Protein AF-A0A1A7XWR9-F1 (afdb_monomer_lite)

Structure (mmCIF, N/CA/C/O backbone):
data_AF-A0A1A7XWR9-F1
#
_entry.id   AF-A0A1A7XWR9-F1
#
loop_
_atom_site.group_PDB
_atom_site.id
_atom_site.type_symbol
_atom_site.label_atom_id
_atom_site.label_alt_id
_atom_site.label_comp_id
_atom_site.label_asym_id
_atom_site.label_entity_id
_atom_site.label_seq_id
_atom_site.pdbx_PDB_ins_code
_atom_site.Cartn_x
_atom_site.Cartn_y
_atom_site.Cartn_z
_atom_site.occupancy
_atom_site.B_iso_or_equiv
_atom_site.auth_seq_id
_atom_site.auth_comp_id
_atom_site.auth_asym_id
_atom_site.auth_atom_id
_atom_site.pdbx_PDB_model_num
ATOM 1 N N . MET A 1 1 ? -7.528 70.322 16.001 1.00 40.62 1 MET A N 1
ATOM 2 C CA . MET A 1 1 ? -6.089 70.666 15.990 1.00 40.62 1 MET A CA 1
ATOM 3 C C . MET A 1 1 ? -5.499 70.037 14.731 1.00 40.62 1 MET A C 1
ATOM 5 O O . MET A 1 1 ? -5.389 68.827 14.686 1.00 40.62 1 MET A O 1
ATOM 9 N N . ALA A 1 2 ? -5.568 70.721 13.581 1.00 38.69 2 ALA A N 1
ATOM 10 C CA . ALA A 1 2 ? -4.491 71.559 13.021 1.00 38.69 2 ALA A CA 1
ATOM 11 C C . ALA A 1 2 ? -3.208 70.746 12.764 1.00 38.69 2 ALA A C 1
ATOM 13 O O . ALA A 1 2 ? -2.727 70.107 13.683 1.00 38.69 2 ALA A O 1
ATOM 14 N N . ARG A 1 3 ? -2.536 70.755 11.615 1.00 38.41 3 ARG A N 1
ATOM 15 C CA . ARG A 1 3 ? -2.659 71.364 10.277 1.00 38.41 3 ARG A CA 1
ATOM 16 C C . ARG A 1 3 ? -1.369 70.898 9.555 1.00 38.41 3 ARG A C 1
ATOM 18 O O . ARG A 1 3 ? -0.379 70.684 10.246 1.00 38.41 3 ARG A O 1
ATOM 25 N N . SER A 1 4 ? -1.331 70.956 8.216 1.00 38.00 4 SER A N 1
ATOM 26 C CA . SER A 1 4 ? -0.115 71.301 7.430 1.00 38.00 4 SER A CA 1
ATOM 27 C C . SER A 1 4 ? 1.001 70.224 7.333 1.00 38.00 4 SER A C 1
ATOM 29 O O . SER A 1 4 ? 1.108 69.388 8.212 1.00 38.00 4 SER A O 1
ATOM 31 N N . LEU A 1 5 ? 1.865 70.110 6.318 1.00 46.88 5 LEU A N 1
ATOM 32 C CA . LEU A 1 5 ? 2.260 70.921 5.158 1.00 46.88 5 LEU A CA 1
ATOM 33 C C . LEU A 1 5 ? 2.933 69.982 4.129 1.00 46.88 5 LEU A C 1
ATOM 35 O O . LEU A 1 5 ? 3.608 69.027 4.506 1.00 46.88 5 LEU A O 1
ATOM 39 N N . LEU A 1 6 ? 2.802 70.299 2.837 1.00 48.66 6 LEU A N 1
ATOM 40 C CA . LEU A 1 6 ? 3.693 69.792 1.790 1.00 48.66 6 LEU A CA 1
ATOM 41 C C . LEU A 1 6 ? 5.117 70.327 1.994 1.00 48.66 6 LEU A C 1
ATOM 43 O O . LEU A 1 6 ? 5.268 71.502 2.315 1.00 48.66 6 LEU A O 1
ATOM 47 N N . CYS A 1 7 ? 6.130 69.535 1.636 1.00 35.84 7 CYS A N 1
ATOM 48 C CA . CYS A 1 7 ? 7.392 70.063 1.115 1.00 35.84 7 CYS A CA 1
ATOM 49 C C . CYS A 1 7 ? 8.023 69.090 0.108 1.00 35.84 7 CYS A C 1
ATOM 51 O O . CYS A 1 7 ? 8.179 67.900 0.368 1.00 35.84 7 CYS A O 1
ATOM 53 N N . ARG A 1 8 ? 8.357 69.633 -1.066 1.00 39.81 8 ARG A N 1
ATOM 54 C CA . ARG A 1 8 ? 9.107 68.995 -2.154 1.00 39.81 8 ARG A CA 1
ATOM 55 C C . ARG A 1 8 ? 10.591 68.919 -1.788 1.00 39.81 8 ARG A C 1
ATOM 57 O O . ARG A 1 8 ? 11.133 69.891 -1.275 1.00 39.81 8 ARG A O 1
ATOM 64 N N . GLY A 1 9 ? 11.258 67.833 -2.165 1.00 42.06 9 GLY A N 1
ATOM 65 C CA . GLY A 1 9 ? 12.716 67.728 -2.138 1.00 42.06 9 GLY A CA 1
ATOM 66 C C . GLY A 1 9 ? 13.201 66.867 -3.295 1.00 42.06 9 GLY A C 1
ATOM 67 O O . GLY A 1 9 ? 13.091 65.647 -3.251 1.00 42.06 9 GLY A O 1
ATOM 68 N N . VAL A 1 10 ? 13.691 67.515 -4.352 1.00 41.00 10 VAL A N 1
ATOM 69 C CA . VAL A 1 10 ? 14.364 66.874 -5.485 1.00 41.00 10 VAL A CA 1
ATOM 70 C C . VAL A 1 10 ? 15.793 66.577 -5.039 1.00 41.00 10 VAL A C 1
ATOM 72 O O . VAL A 1 10 ? 16.569 67.502 -4.818 1.00 41.00 10 VAL A O 1
ATOM 75 N N . GLY A 1 11 ? 16.125 65.300 -4.867 1.00 39.03 11 GLY A N 1
ATOM 76 C CA . GLY A 1 11 ? 17.474 64.839 -4.552 1.00 39.03 11 GLY A CA 1
ATOM 77 C C . GLY A 1 11 ? 18.029 64.032 -5.715 1.00 39.03 11 GLY A C 1
ATOM 78 O O . GLY A 1 11 ? 17.731 62.849 -5.848 1.00 39.03 11 GLY A O 1
ATOM 79 N N . VAL A 1 12 ? 18.828 64.678 -6.562 1.00 43.03 12 VAL A N 1
ATOM 80 C CA . VAL A 1 12 ? 19.686 64.005 -7.540 1.00 43.03 12 VAL A CA 1
ATOM 81 C C . VAL A 1 12 ? 20.854 63.408 -6.758 1.00 43.03 12 VAL A C 1
ATOM 83 O O . VAL A 1 12 ? 21.782 64.123 -6.398 1.00 43.03 12 VAL A O 1
ATOM 86 N N . PHE A 1 13 ? 20.798 62.109 -6.470 1.00 42.34 13 PHE A N 1
ATOM 87 C CA . PHE A 1 13 ? 21.950 61.356 -5.978 1.00 42.34 13 PHE A CA 1
ATOM 88 C C . PHE A 1 13 ? 22.401 60.374 -7.052 1.00 42.34 13 PHE A C 1
ATOM 90 O O . PHE A 1 13 ? 21.936 59.245 -7.180 1.00 42.34 13 PHE A O 1
ATOM 97 N N . GLN A 1 14 ? 23.328 60.876 -7.856 1.00 44.62 14 GLN A N 1
ATOM 98 C CA . GLN A 1 14 ? 24.313 60.091 -8.572 1.00 44.62 14 GLN A CA 1
ATOM 99 C C . GLN A 1 14 ? 25.119 59.301 -7.540 1.00 44.62 14 GLN A C 1
ATOM 101 O O . GLN A 1 14 ? 25.687 59.925 -6.652 1.00 44.62 14 GLN A O 1
ATOM 106 N N . LEU A 1 15 ? 25.179 57.971 -7.652 1.00 40.81 15 LEU A N 1
ATOM 107 C CA . LEU A 1 15 ? 26.389 57.188 -7.380 1.00 40.81 15 LEU A CA 1
ATOM 108 C C . LEU A 1 15 ? 26.173 55.692 -7.627 1.00 40.81 15 LEU A C 1
ATOM 110 O O . LEU A 1 15 ? 25.238 55.066 -7.138 1.00 40.81 15 LEU A O 1
ATOM 114 N N . SER A 1 16 ? 27.158 55.148 -8.344 1.00 44.19 16 SER A N 1
ATOM 115 C CA . SER A 1 16 ? 27.597 53.752 -8.371 1.00 44.19 16 SER A CA 1
ATOM 116 C C . SER A 1 16 ? 26.609 52.702 -8.887 1.00 44.19 16 SER A C 1
ATOM 118 O O . SER A 1 16 ? 25.724 52.226 -8.183 1.00 44.19 16 SER A O 1
ATOM 120 N N . ARG A 1 17 ? 26.881 52.224 -10.111 1.00 43.69 17 ARG A N 1
ATOM 121 C CA . ARG A 1 17 ? 26.491 50.884 -10.570 1.00 43.69 17 ARG A CA 1
ATOM 122 C C . ARG A 1 17 ? 27.131 49.860 -9.629 1.00 43.69 17 ARG A C 1
ATOM 124 O O . ARG A 1 17 ? 28.237 49.395 -9.884 1.00 43.69 17 ARG A O 1
ATOM 131 N N . ALA A 1 18 ? 26.449 49.515 -8.545 1.00 51.94 18 ALA A N 1
ATOM 132 C CA . ALA A 1 18 ? 26.699 48.257 -7.872 1.00 51.94 18 ALA A CA 1
ATOM 133 C C . ALA A 1 18 ? 26.081 47.177 -8.762 1.00 51.94 18 ALA A C 1
ATOM 135 O O . ALA A 1 18 ? 24.864 47.024 -8.818 1.00 51.94 18 ALA A O 1
ATOM 136 N N . VAL A 1 19 ? 26.922 46.491 -9.537 1.00 51.12 19 VAL A N 1
ATOM 137 C CA . VAL A 1 19 ? 26.538 45.223 -10.156 1.00 51.12 19 VAL A CA 1
ATOM 138 C C . VAL A 1 19 ? 26.243 44.288 -8.987 1.00 51.12 19 VAL A C 1
ATOM 140 O O . VAL A 1 19 ? 27.173 43.997 -8.231 1.00 51.12 19 VAL A O 1
ATOM 143 N N . PRO A 1 20 ? 24.996 43.831 -8.775 1.00 43.84 20 PRO A N 1
ATOM 144 C CA . PRO A 1 20 ? 24.799 42.746 -7.844 1.00 43.84 20 PRO A CA 1
ATOM 145 C C . PRO A 1 20 ? 25.520 41.563 -8.479 1.00 43.84 20 PRO A C 1
ATOM 147 O O . PRO A 1 20 ? 25.154 41.107 -9.565 1.00 43.84 20 PRO A O 1
ATOM 150 N N . GLN A 1 21 ? 26.600 41.110 -7.842 1.00 53.75 21 GLN A N 1
ATOM 151 C CA . GLN A 1 21 ? 27.114 39.773 -8.076 1.00 53.75 21 GLN A CA 1
ATOM 152 C C . GLN A 1 21 ? 25.980 38.825 -7.694 1.00 53.75 21 GLN A C 1
ATOM 154 O O . GLN A 1 21 ? 25.830 38.430 -6.541 1.00 53.75 21 GLN A O 1
ATOM 159 N N . LEU A 1 22 ? 25.133 38.525 -8.676 1.00 52.44 22 LEU A N 1
ATOM 160 C CA . LEU A 1 22 ? 24.220 37.402 -8.659 1.00 52.44 22 LEU A CA 1
ATOM 161 C C . LEU A 1 22 ? 25.107 36.163 -8.602 1.00 52.44 22 LEU A C 1
ATOM 163 O O . LEU A 1 22 ? 25.458 35.575 -9.625 1.00 52.44 22 LEU A O 1
ATOM 167 N N . SER A 1 23 ? 25.501 35.774 -7.389 1.00 56.38 23 SER A N 1
ATOM 168 C CA . SER A 1 23 ? 25.782 34.377 -7.140 1.00 56.38 23 SER A CA 1
ATOM 169 C C . SER A 1 23 ? 24.449 33.676 -7.374 1.00 56.38 23 SER A C 1
ATOM 171 O O . SER A 1 23 ? 23.513 33.740 -6.579 1.00 56.38 23 SER A O 1
ATOM 173 N N . ALA A 1 24 ? 24.318 33.078 -8.556 1.00 58.03 24 ALA A N 1
ATOM 174 C CA . ALA A 1 24 ? 23.285 32.102 -8.818 1.00 58.03 24 ALA A CA 1
ATOM 175 C C . ALA A 1 24 ? 23.585 30.917 -7.897 1.00 58.03 24 ALA A C 1
ATOM 177 O O . ALA A 1 24 ? 24.235 29.948 -8.294 1.00 58.03 24 ALA A O 1
ATOM 178 N N . ALA A 1 25 ? 23.175 31.034 -6.632 1.00 56.88 25 ALA A N 1
ATOM 179 C CA . ALA A 1 25 ? 23.005 29.899 -5.758 1.00 56.88 25 ALA A CA 1
ATOM 180 C C . ALA A 1 25 ? 22.090 28.962 -6.536 1.00 56.88 25 ALA A C 1
ATOM 182 O O . ALA A 1 25 ? 20.918 29.259 -6.769 1.00 56.88 25 ALA A O 1
ATOM 183 N N . ARG A 1 26 ? 22.686 27.894 -7.066 1.00 56.56 26 ARG A N 1
ATOM 184 C CA . ARG A 1 26 ? 21.970 26.821 -7.733 1.00 56.56 26 ARG A CA 1
ATOM 185 C C . ARG A 1 26 ? 20.941 26.342 -6.719 1.00 56.56 26 ARG A C 1
ATOM 187 O O . ARG A 1 26 ? 21.304 25.681 -5.752 1.00 56.56 26 ARG A O 1
ATOM 194 N N . TYR A 1 27 ? 19.684 26.738 -6.902 1.00 56.22 27 TYR A N 1
ATOM 195 C CA . TYR A 1 27 ? 18.569 26.133 -6.197 1.00 56.22 27 TYR A CA 1
ATOM 196 C C . TYR A 1 27 ? 18.545 24.686 -6.684 1.00 56.22 27 TYR A C 1
ATOM 198 O O . TYR A 1 27 ? 18.012 24.385 -7.750 1.00 56.22 27 TYR A O 1
ATOM 206 N N . CYS A 1 28 ? 19.220 23.795 -5.961 1.00 55.94 28 CYS A N 1
ATOM 207 C CA . CYS A 1 28 ? 18.981 22.373 -6.095 1.00 55.94 28 CYS A CA 1
ATOM 208 C C . CYS A 1 28 ? 17.536 22.184 -5.645 1.00 55.94 28 CYS A C 1
ATOM 210 O O . CYS A 1 28 ? 17.247 22.218 -4.451 1.00 55.94 28 CYS A O 1
ATOM 212 N N . SER A 1 29 ? 16.614 22.078 -6.600 1.00 58.66 29 SER A N 1
ATOM 213 C CA . SER A 1 29 ? 15.237 21.690 -6.333 1.00 58.66 29 SER A CA 1
ATOM 214 C C . SER A 1 29 ? 15.246 20.224 -5.917 1.00 58.66 29 SER A C 1
ATOM 216 O O . SER A 1 29 ? 14.975 19.326 -6.714 1.00 58.66 29 SER A O 1
ATOM 218 N N . HIS A 1 30 ? 15.607 19.976 -4.659 1.00 54.22 30 HIS A N 1
ATOM 219 C CA . HIS A 1 30 ? 15.385 18.695 -4.014 1.00 54.22 30 HIS A CA 1
ATOM 220 C C . HIS A 1 30 ? 13.865 18.516 -3.948 1.00 54.22 30 HIS A C 1
ATOM 222 O O . HIS A 1 30 ? 13.185 19.048 -3.076 1.00 54.22 30 HIS A O 1
ATOM 228 N N . THR A 1 31 ? 13.309 17.893 -4.985 1.00 64.88 31 THR A N 1
ATOM 229 C CA . THR A 1 31 ? 11.920 17.453 -4.974 1.00 64.88 31 THR A CA 1
ATOM 230 C C . THR A 1 31 ? 11.958 16.102 -4.300 1.00 64.88 31 THR A C 1
ATOM 232 O O . THR A 1 31 ? 12.395 15.127 -4.913 1.00 64.88 31 THR A O 1
ATOM 235 N N . GLU A 1 32 ? 11.574 16.065 -3.027 1.00 69.44 32 GLU A N 1
ATOM 236 C CA . GLU A 1 32 ? 11.402 14.800 -2.326 1.00 69.44 32 GLU A CA 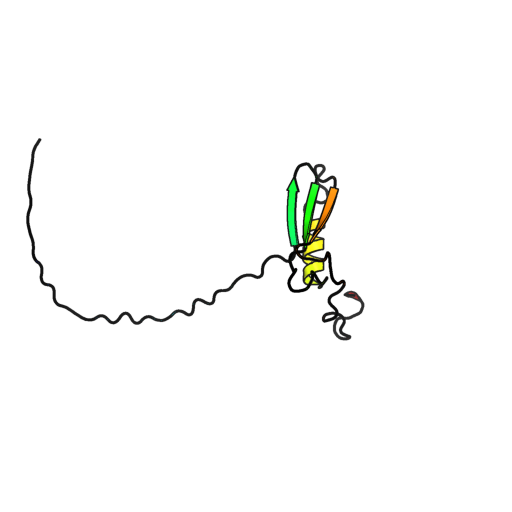1
ATOM 237 C C . GLU A 1 32 ? 10.446 13.918 -3.142 1.00 69.44 32 GLU A C 1
ATOM 239 O O . GLU A 1 32 ? 9.417 14.411 -3.626 1.00 69.44 32 GLU A O 1
ATOM 244 N N . PRO A 1 33 ? 10.797 12.644 -3.383 1.00 82.56 33 PRO A N 1
ATOM 245 C CA . PRO A 1 33 ? 9.952 11.761 -4.164 1.00 82.56 33 PRO A CA 1
ATOM 246 C C . PRO A 1 33 ? 8.581 11.642 -3.494 1.00 82.56 33 PRO A C 1
ATOM 248 O O . PRO A 1 33 ? 8.483 11.507 -2.275 1.00 82.56 33 PRO A O 1
ATOM 251 N N . GLU A 1 34 ? 7.510 11.689 -4.292 1.00 90.69 34 GLU A N 1
ATOM 252 C CA . GLU A 1 34 ? 6.166 11.454 -3.764 1.00 90.69 34 GLU A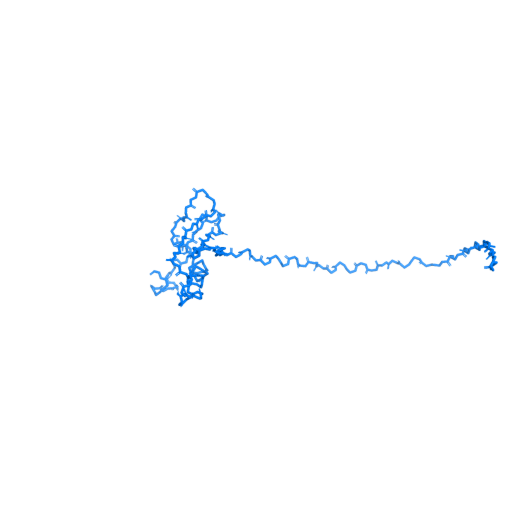 CA 1
ATOM 253 C C . GLU A 1 34 ? 6.098 10.102 -3.033 1.00 90.69 34 GLU A C 1
ATOM 255 O O . GLU A 1 34 ? 6.721 9.129 -3.479 1.00 90.69 34 GLU A O 1
ATOM 260 N N . PRO A 1 35 ? 5.313 10.004 -1.945 1.00 96.69 35 PRO A N 1
ATOM 261 C CA . PRO A 1 35 ? 5.204 8.767 -1.188 1.00 96.69 35 PRO A CA 1
ATOM 262 C C . PRO A 1 35 ? 4.644 7.647 -2.070 1.00 96.69 35 PRO A C 1
ATOM 264 O O . PRO A 1 35 ? 3.703 7.858 -2.841 1.00 96.69 35 PRO A O 1
ATOM 267 N N . LEU A 1 36 ? 5.210 6.444 -1.939 1.00 98.00 36 LEU A N 1
ATOM 268 C CA . LEU A 1 36 ? 4.830 5.273 -2.740 1.00 98.00 36 LEU A CA 1
ATOM 269 C C . LEU A 1 36 ? 3.434 4.747 -2.401 1.00 98.00 36 LEU A C 1
ATOM 271 O O . LEU A 1 36 ? 2.787 4.142 -3.257 1.00 98.00 36 LEU A O 1
ATOM 275 N N . THR A 1 37 ? 2.945 5.024 -1.193 1.00 98.56 37 THR A N 1
ATOM 276 C CA . THR A 1 37 ? 1.560 4.777 -0.796 1.00 98.56 37 THR A CA 1
ATOM 277 C C . THR A 1 37 ? 0.947 6.020 -0.150 1.00 98.56 37 THR A C 1
ATOM 279 O O . THR A 1 37 ? 1.630 6.808 0.499 1.00 98.56 37 THR A O 1
ATOM 282 N N . VAL A 1 38 ? -0.358 6.219 -0.343 1.00 98.31 38 VAL A N 1
ATOM 283 C CA . VAL A 1 38 ? -1.132 7.298 0.291 1.00 98.31 38 VAL A CA 1
ATOM 284 C C . VAL A 1 38 ? -2.175 6.679 1.213 1.00 98.31 38 VAL A C 1
ATOM 286 O O . VAL A 1 38 ? -2.970 5.852 0.766 1.00 98.31 38 VAL A O 1
ATOM 289 N N . ARG A 1 39 ? -2.200 7.096 2.483 1.00 97.75 39 ARG A N 1
ATOM 290 C CA . ARG A 1 39 ? -3.151 6.621 3.499 1.00 97.75 39 ARG A CA 1
ATOM 291 C C . ARG A 1 39 ? -4.243 7.650 3.767 1.00 97.75 39 ARG A C 1
ATOM 293 O O . ARG A 1 39 ? -3.965 8.830 3.959 1.00 97.75 39 ARG A O 1
ATOM 300 N N . GLN A 1 40 ? -5.484 7.182 3.827 1.00 97.81 40 GLN A N 1
ATOM 301 C CA . GLN A 1 40 ? -6.659 7.949 4.241 1.00 97.81 40 GLN A CA 1
ATOM 302 C C . GLN A 1 40 ? -7.459 7.113 5.242 1.00 97.81 40 GLN A C 1
ATOM 304 O O . GLN A 1 40 ? -7.579 5.903 5.061 1.00 97.81 40 GLN A O 1
ATOM 309 N N . GLN A 1 41 ? -8.022 7.728 6.280 1.00 96.50 41 GLN A N 1
ATOM 310 C CA . GLN A 1 41 ? -8.818 7.020 7.285 1.00 96.50 41 GLN A CA 1
ATOM 311 C C . GLN A 1 41 ? -10.105 7.790 7.578 1.00 96.50 41 GLN A C 1
ATOM 313 O O . GLN A 1 41 ? -10.066 8.992 7.828 1.00 96.50 41 GLN A O 1
ATOM 318 N N . SER A 1 42 ? -11.247 7.105 7.511 1.00 96.88 42 SER A N 1
ATOM 319 C CA . SER A 1 42 ? -12.557 7.673 7.847 1.00 96.88 42 SER A CA 1
ATOM 320 C C . SER A 1 42 ? -13.545 6.570 8.204 1.00 96.88 42 SER A C 1
ATOM 322 O O . SER A 1 42 ? -13.594 5.545 7.526 1.00 96.88 42 SER A O 1
ATOM 324 N N . SER A 1 43 ? -14.354 6.794 9.243 1.00 96.19 43 SER A N 1
ATOM 325 C CA . SER A 1 43 ? -15.473 5.913 9.625 1.00 96.19 43 SER A CA 1
ATOM 326 C C . SER A 1 43 ? -15.066 4.439 9.790 1.00 96.19 43 SER A C 1
ATOM 328 O O . SER A 1 43 ? -15.755 3.530 9.333 1.00 96.19 43 SER A O 1
ATOM 330 N N . GLY A 1 44 ? -13.892 4.215 10.384 1.00 96.94 44 GLY A N 1
ATOM 331 C CA . GLY A 1 44 ? -13.288 2.898 10.595 1.00 96.94 44 GLY A CA 1
ATOM 332 C C . GLY A 1 44 ? -12.774 2.173 9.351 1.00 96.94 44 GLY A C 1
ATOM 333 O O . GLY A 1 44 ? -12.405 1.001 9.422 1.00 96.94 44 GLY A O 1
ATOM 334 N N . ILE A 1 45 ? -12.708 2.865 8.214 1.00 97.81 45 ILE A N 1
ATOM 335 C CA . ILE A 1 45 ? -12.127 2.357 6.974 1.00 97.81 45 ILE A CA 1
ATOM 336 C C . ILE A 1 45 ? -10.802 3.074 6.726 1.00 97.81 45 ILE A C 1
ATOM 338 O O . ILE A 1 45 ? -10.765 4.299 6.571 1.00 97.81 45 ILE A O 1
ATOM 342 N N . ARG A 1 46 ? -9.717 2.305 6.619 1.00 98.31 46 ARG A N 1
ATOM 343 C CA . ARG A 1 46 ? -8.426 2.794 6.130 1.00 98.31 46 ARG A CA 1
ATOM 344 C C . ARG A 1 46 ? -8.267 2.453 4.656 1.00 98.31 46 ARG A C 1
ATOM 346 O O . ARG A 1 46 ? -8.316 1.292 4.268 1.00 98.31 46 ARG A O 1
ATOM 353 N N . ARG A 1 47 ? -8.041 3.464 3.827 1.00 98.62 47 ARG A N 1
ATOM 354 C CA . ARG A 1 47 ? -7.706 3.317 2.409 1.00 98.62 47 ARG A CA 1
ATOM 355 C C . ARG A 1 47 ? -6.212 3.534 2.228 1.00 98.62 47 ARG A C 1
ATOM 357 O O . ARG A 1 47 ? -5.702 4.581 2.619 1.00 98.62 47 ARG A O 1
ATOM 364 N N . ILE A 1 48 ? -5.532 2.564 1.628 1.00 98.75 48 ILE A N 1
ATOM 365 C CA . ILE A 1 48 ? -4.126 2.667 1.226 1.00 98.75 48 ILE A CA 1
ATOM 366 C C . ILE A 1 48 ? -4.085 2.620 -0.301 1.00 98.75 48 ILE A C 1
ATOM 368 O O . ILE A 1 48 ? -4.634 1.706 -0.917 1.00 98.75 48 ILE A O 1
ATOM 372 N N . ILE A 1 49 ? -3.491 3.634 -0.920 1.00 98.75 49 ILE A N 1
ATOM 373 C CA . ILE A 1 49 ? -3.489 3.819 -2.373 1.00 98.75 49 ILE A CA 1
ATOM 374 C C . ILE A 1 49 ? -2.052 3.704 -2.876 1.00 98.75 49 ILE A C 1
ATOM 376 O O . ILE A 1 49 ? -1.226 4.546 -2.531 1.00 98.75 49 ILE A O 1
ATOM 380 N N . LEU A 1 50 ? -1.755 2.707 -3.713 1.00 98.81 50 LEU A N 1
ATOM 381 C CA . LEU A 1 50 ? -0.465 2.597 -4.399 1.00 98.81 50 LEU A CA 1
ATOM 382 C C . LEU A 1 50 ? -0.281 3.797 -5.347 1.00 98.81 50 LEU A C 1
ATOM 384 O O . LEU A 1 50 ? -1.167 4.106 -6.151 1.00 98.81 50 LEU A O 1
ATOM 388 N N . ASN A 1 51 ? 0.853 4.489 -5.235 1.00 98.50 51 ASN A N 1
ATOM 389 C CA . ASN A 1 51 ? 1.112 5.797 -5.845 1.00 98.50 51 ASN A CA 1
ATOM 390 C C . ASN A 1 51 ? 2.399 5.808 -6.689 1.00 98.50 51 ASN A C 1
ATOM 392 O O . ASN A 1 51 ? 3.180 6.753 -6.655 1.00 98.50 51 ASN A O 1
ATOM 396 N N . ASN A 1 52 ? 2.625 4.768 -7.495 1.00 97.75 52 ASN A N 1
ATOM 397 C CA . ASN A 1 52 ? 3.687 4.772 -8.504 1.00 97.75 52 ASN A CA 1
ATOM 398 C C . ASN A 1 52 ? 3.174 4.332 -9.889 1.00 97.75 52 ASN A C 1
ATOM 400 O O . ASN A 1 52 ? 3.663 3.352 -10.469 1.00 97.75 52 ASN A O 1
ATOM 404 N N . PRO A 1 53 ? 2.198 5.060 -10.471 1.00 97.75 53 PRO A N 1
ATOM 405 C CA . PRO A 1 53 ? 1.584 4.682 -11.744 1.00 97.75 53 PRO A CA 1
ATOM 406 C C . PRO A 1 53 ? 2.589 4.657 -12.904 1.00 97.75 53 PRO A C 1
ATOM 408 O O . PRO A 1 53 ? 2.426 3.869 -13.835 1.00 97.75 53 PRO A O 1
ATOM 411 N N . LYS A 1 54 ? 3.668 5.455 -12.833 1.00 96.50 54 LYS A N 1
ATOM 412 C CA . LYS A 1 54 ? 4.750 5.475 -13.837 1.00 96.50 54 LYS A CA 1
ATOM 413 C C . LYS A 1 54 ? 5.443 4.115 -13.974 1.00 96.50 54 LYS A C 1
ATOM 415 O O . LYS A 1 54 ? 5.852 3.753 -15.073 1.00 96.50 54 LYS A O 1
ATOM 420 N N . LYS A 1 55 ? 5.536 3.355 -12.879 1.00 96.19 55 LYS A N 1
ATOM 421 C CA . LYS A 1 55 ? 6.035 1.972 -12.857 1.00 96.19 55 LYS A CA 1
ATOM 422 C C . LYS A 1 55 ? 4.910 0.936 -12.760 1.00 96.19 55 LYS A C 1
ATOM 424 O O . LYS A 1 55 ? 5.170 -0.189 -12.351 1.00 96.19 55 LYS A O 1
ATOM 429 N N . ARG A 1 56 ? 3.659 1.303 -13.075 1.00 97.88 56 ARG A N 1
ATOM 430 C CA . ARG A 1 56 ? 2.479 0.429 -12.911 1.00 97.88 56 ARG A CA 1
ATOM 431 C C . ARG A 1 56 ? 2.380 -0.181 -11.504 1.00 97.88 56 ARG A C 1
ATOM 433 O O . ARG A 1 56 ? 1.937 -1.313 -11.353 1.00 97.88 56 ARG A O 1
ATOM 440 N N . ASN A 1 57 ? 2.810 0.573 -10.490 1.00 98.25 57 ASN A N 1
ATOM 441 C CA . ASN A 1 57 ? 2.859 0.153 -9.091 1.00 98.25 57 ASN A CA 1
ATOM 442 C C . ASN A 1 57 ? 3.593 -1.186 -8.879 1.00 98.25 57 ASN A C 1
ATOM 444 O O . ASN A 1 57 ? 3.103 -2.045 -8.145 1.00 98.25 57 ASN A O 1
ATOM 448 N N . ALA A 1 58 ? 4.741 -1.381 -9.540 1.00 97.62 58 ALA A N 1
ATOM 449 C CA . ALA A 1 58 ? 5.626 -2.509 -9.255 1.00 97.62 58 ALA A CA 1
ATOM 450 C C . ALA A 1 58 ? 5.926 -2.600 -7.746 1.00 97.62 58 ALA A C 1
ATOM 452 O O . ALA A 1 58 ? 6.201 -1.586 -7.098 1.00 97.62 58 ALA A O 1
ATOM 453 N N . LEU A 1 59 ? 5.839 -3.812 -7.200 1.00 96.88 59 LEU A N 1
ATOM 454 C CA . LEU A 1 59 ? 6.047 -4.121 -5.788 1.00 96.88 59 LEU A CA 1
ATOM 455 C C . LEU A 1 59 ? 7.546 -4.259 -5.506 1.00 96.88 59 LEU A C 1
ATOM 457 O O . LEU A 1 59 ? 8.037 -5.360 -5.281 1.00 96.88 59 LEU A O 1
ATOM 461 N N . SER A 1 60 ? 8.264 -3.138 -5.584 1.00 95.00 60 SER A N 1
ATOM 462 C CA . SER A 1 60 ? 9.632 -3.034 -5.070 1.00 95.00 60 SER A CA 1
ATOM 463 C C . SER A 1 60 ? 9.661 -3.189 -3.549 1.00 95.00 60 SER A C 1
ATOM 465 O O . SER A 1 60 ? 8.645 -2.957 -2.883 1.00 95.00 60 SER A O 1
ATOM 467 N N . LEU A 1 61 ? 10.833 -3.465 -2.981 1.00 93.31 61 LEU A N 1
ATOM 468 C CA . LEU A 1 61 ? 11.063 -3.484 -1.537 1.00 93.31 61 LEU A CA 1
ATOM 469 C C . LEU A 1 61 ? 10.537 -2.201 -0.881 1.00 93.31 61 LEU A C 1
ATOM 471 O O . LEU A 1 61 ? 9.715 -2.266 0.025 1.00 93.31 61 LEU A O 1
ATOM 475 N N . SER A 1 62 ? 10.883 -1.036 -1.432 1.00 95.12 62 SER A N 1
ATOM 476 C CA . SER A 1 62 ? 10.426 0.261 -0.917 1.00 95.12 62 SER A CA 1
ATOM 477 C C . SER A 1 62 ? 8.897 0.434 -0.954 1.00 95.12 62 SER A C 1
ATOM 479 O O . SER A 1 62 ? 8.312 1.097 -0.099 1.00 95.12 62 SER A O 1
ATOM 481 N N . MET A 1 63 ? 8.225 -0.130 -1.966 1.00 97.19 63 MET A N 1
ATOM 482 C CA . MET A 1 63 ? 6.762 -0.105 -2.069 1.00 97.19 63 MET A CA 1
ATOM 483 C C . MET A 1 63 ? 6.142 -1.013 -1.005 1.00 97.19 63 MET A C 1
ATOM 485 O O . MET A 1 63 ? 5.173 -0.622 -0.355 1.00 97.19 63 MET A O 1
ATOM 489 N N . LEU A 1 64 ? 6.705 -2.209 -0.823 1.00 97.06 64 LEU A N 1
ATOM 490 C CA . LEU A 1 64 ? 6.254 -3.188 0.162 1.00 97.06 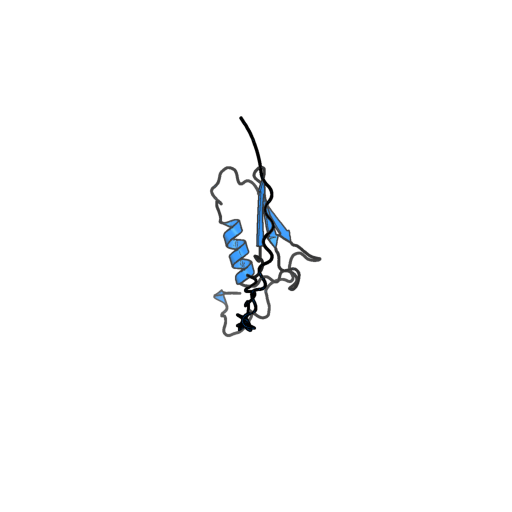64 LEU A CA 1
ATOM 491 C C . LEU A 1 64 ? 6.478 -2.700 1.597 1.00 97.06 64 LEU A C 1
ATOM 493 O O . LEU A 1 64 ? 5.587 -2.862 2.426 1.00 97.06 64 LEU A O 1
ATOM 497 N N . GLU A 1 65 ? 7.609 -2.054 1.878 1.00 96.62 65 GLU A N 1
ATOM 498 C CA . GLU A 1 65 ? 7.897 -1.402 3.161 1.00 96.62 65 GLU A CA 1
ATOM 499 C C . GLU A 1 65 ? 6.881 -0.296 3.448 1.00 96.62 65 GLU A C 1
ATOM 501 O O . GLU A 1 65 ? 6.194 -0.345 4.467 1.00 96.62 65 GLU A O 1
ATOM 506 N N . SER A 1 66 ? 6.679 0.625 2.499 1.00 98.00 66 SER A N 1
ATOM 507 C CA . SER A 1 66 ? 5.682 1.694 2.637 1.00 98.00 66 SER A CA 1
ATOM 508 C C . SER A 1 66 ? 4.263 1.144 2.848 1.00 98.00 66 SER A C 1
ATOM 510 O O . SER A 1 66 ? 3.497 1.663 3.664 1.00 98.00 66 SER A O 1
ATOM 512 N N . LEU A 1 67 ? 3.896 0.071 2.141 1.00 98.31 67 LEU A N 1
ATOM 513 C CA . LEU A 1 67 ? 2.606 -0.595 2.314 1.00 98.31 67 LEU A CA 1
ATOM 51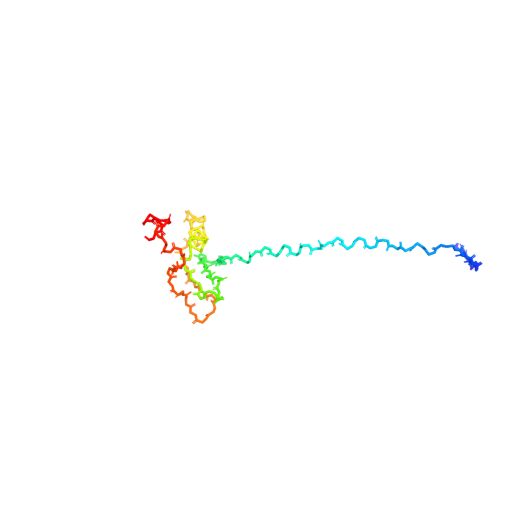4 C C . LEU A 1 67 ? 2.489 -1.242 3.701 1.00 98.31 67 LEU A C 1
ATOM 516 O O . LEU A 1 67 ? 1.477 -1.051 4.378 1.00 98.31 67 LEU A O 1
ATOM 520 N N . ARG A 1 68 ? 3.522 -1.972 4.137 1.00 98.25 68 ARG A N 1
ATOM 521 C CA . ARG A 1 68 ? 3.588 -2.622 5.452 1.00 98.25 68 ARG A CA 1
ATOM 522 C C . ARG A 1 68 ? 3.450 -1.604 6.577 1.00 98.25 68 ARG A C 1
ATOM 524 O O . ARG A 1 68 ? 2.640 -1.819 7.474 1.00 98.25 68 ARG A O 1
ATOM 531 N N . GLU A 1 69 ? 4.184 -0.499 6.516 1.00 98.25 69 GLU A N 1
ATOM 532 C CA . GLU A 1 69 ? 4.098 0.584 7.500 1.00 98.25 69 GLU A CA 1
ATOM 533 C C . GLU A 1 69 ? 2.664 1.106 7.625 1.00 98.25 69 GLU A C 1
ATOM 535 O O . GLU A 1 69 ? 2.117 1.171 8.726 1.00 98.25 69 GLU A O 1
ATOM 540 N N . ASN A 1 70 ? 1.999 1.398 6.504 1.00 98.19 70 ASN A N 1
ATOM 541 C CA . ASN A 1 70 ? 0.631 1.924 6.518 1.00 98.19 70 ASN A CA 1
ATOM 542 C C . ASN A 1 70 ? -0.425 0.902 6.970 1.00 98.19 70 ASN A C 1
ATOM 544 O O . ASN A 1 70 ? -1.470 1.298 7.502 1.00 98.19 70 ASN A O 1
ATOM 548 N N . ILE A 1 71 ? -0.173 -0.395 6.775 1.00 98.19 71 ILE A N 1
ATOM 549 C CA . ILE A 1 71 ? -1.008 -1.469 7.326 1.00 98.19 71 ILE A CA 1
ATOM 550 C C . ILE A 1 71 ? -0.843 -1.531 8.847 1.00 98.19 71 ILE A C 1
ATOM 552 O O . ILE A 1 71 ? -1.842 -1.525 9.559 1.00 98.19 71 ILE A O 1
ATOM 556 N N . LEU A 1 72 ? 0.400 -1.553 9.334 1.00 97.62 72 LE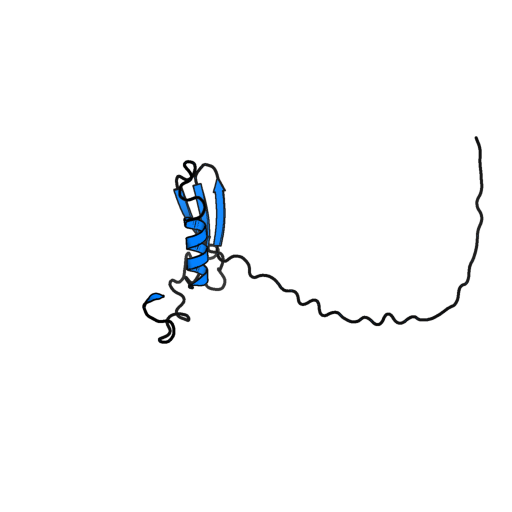U A N 1
ATOM 557 C CA . LEU A 1 72 ? 0.711 -1.780 10.748 1.00 97.62 72 LEU A CA 1
ATOM 558 C C . LEU A 1 72 ? 0.498 -0.551 11.638 1.00 97.62 72 LEU A C 1
ATOM 560 O O . LEU A 1 72 ? 0.309 -0.699 12.842 1.00 97.62 72 LEU A O 1
ATOM 564 N N . THR A 1 73 ? 0.519 0.654 11.067 1.00 96.44 73 THR A N 1
ATOM 565 C CA . THR A 1 73 ? 0.303 1.895 11.824 1.00 96.44 73 THR A CA 1
ATOM 566 C C . THR A 1 73 ? -1.032 1.831 12.570 1.00 96.44 73 THR A C 1
ATOM 568 O O . THR A 1 73 ? -2.068 1.684 11.934 1.00 96.44 73 THR A O 1
ATOM 571 N N . ASP A 1 74 ? -1.050 1.965 13.893 1.00 95.19 74 ASP A N 1
ATOM 572 C CA . ASP A 1 74 ? -2.280 1.934 14.705 1.00 95.19 74 ASP A CA 1
ATOM 573 C C . ASP A 1 74 ? -3.178 0.704 14.429 1.00 95.19 74 ASP A C 1
ATOM 575 O O . ASP A 1 74 ? -4.404 0.824 14.395 1.00 95.19 74 ASP A O 1
ATOM 579 N N . ALA A 1 75 ? -2.588 -0.464 14.144 1.00 92.81 75 ALA A N 1
ATOM 580 C CA . ALA A 1 75 ? -3.346 -1.674 13.807 1.00 92.81 75 ALA A CA 1
ATOM 581 C C . ALA A 1 75 ? -4.219 -2.188 14.967 1.00 92.81 75 ALA A C 1
ATOM 583 O O . ALA A 1 75 ? -5.264 -2.781 14.715 1.00 92.81 75 ALA A O 1
ATOM 58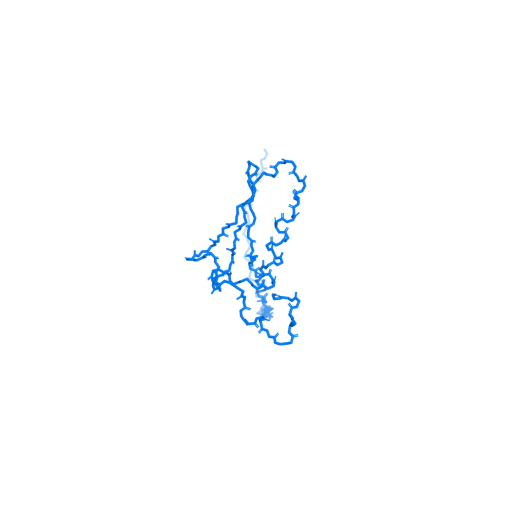4 N N . ASP A 1 76 ? -3.828 -1.899 16.210 1.00 93.94 76 ASP A N 1
ATOM 585 C CA . ASP A 1 76 ? -4.552 -2.291 17.428 1.00 93.94 76 ASP A CA 1
ATOM 586 C C . ASP A 1 76 ? -5.648 -1.281 17.827 1.00 93.94 76 ASP A C 1
ATOM 588 O O . ASP A 1 76 ? -6.211 -1.355 18.916 1.00 93.94 76 ASP A O 1
ATOM 592 N N . CYS A 1 77 ? -5.935 -0.288 16.979 1.00 94.38 77 CYS A N 1
ATOM 593 C CA . CYS A 1 77 ? -6.964 0.710 17.246 1.00 94.38 77 CYS A CA 1
ATOM 594 C C . CYS A 1 77 ? -8.370 0.123 17.043 1.00 94.38 77 CYS A C 1
ATOM 596 O O . CYS A 1 77 ? -8.712 -0.272 15.930 1.00 94.38 77 CYS A O 1
ATOM 598 N N . ASP A 1 78 ? -9.216 0.174 18.077 1.00 94.31 78 ASP A N 1
ATOM 599 C CA . ASP A 1 78 ? -10.603 -0.329 18.040 1.00 94.31 78 ASP A CA 1
ATOM 600 C C . ASP A 1 78 ? -11.473 0.315 16.942 1.00 94.31 78 ASP A C 1
ATOM 602 O O . ASP A 1 78 ? -12.438 -0.281 16.451 1.00 94.31 78 ASP A O 1
ATOM 606 N N . ASP A 1 79 ? -11.133 1.537 16.522 1.00 94.69 79 ASP A N 1
ATOM 607 C CA . ASP A 1 79 ? -11.841 2.227 15.448 1.00 94.69 79 ASP A CA 1
ATOM 608 C C . ASP A 1 79 ? -11.498 1.670 14.059 1.00 94.69 79 ASP A C 1
ATOM 610 O O . ASP A 1 79 ? -12.279 1.869 13.126 1.00 94.69 79 ASP A O 1
ATOM 614 N N . LEU A 1 80 ? -10.373 0.968 13.880 1.00 97.50 80 LEU A N 1
ATOM 615 C CA . LEU A 1 80 ? -9.969 0.390 12.598 1.00 97.50 80 LEU A CA 1
ATOM 616 C C . LEU A 1 80 ? -10.694 -0.939 12.347 1.00 97.50 80 LEU A C 1
ATOM 618 O O . LEU A 1 80 ? -10.403 -1.959 12.959 1.00 97.50 80 LEU A O 1
ATOM 622 N N . ARG A 1 81 ? -11.617 -0.948 11.380 1.00 97.25 81 ARG A N 1
ATOM 623 C CA . ARG A 1 81 ? -12.462 -2.119 11.078 1.00 97.25 81 ARG A CA 1
ATOM 624 C C . ARG A 1 81 ? -12.101 -2.796 9.767 1.00 97.25 81 ARG A C 1
ATOM 626 O O . ARG A 1 81 ? -12.208 -4.011 9.645 1.00 97.25 81 ARG A O 1
ATOM 633 N N . VAL A 1 82 ? -11.729 -2.006 8.759 1.00 97.81 82 VAL A N 1
ATOM 634 C CA . VAL A 1 82 ? -11.451 -2.495 7.403 1.00 97.81 82 VAL A CA 1
ATOM 635 C C . VAL A 1 82 ? -10.278 -1.733 6.802 1.00 97.81 82 VAL A C 1
ATOM 637 O O . VAL A 1 82 ? -10.220 -0.504 6.875 1.00 97.81 82 VAL A O 1
ATOM 640 N N . ILE A 1 83 ? -9.385 -2.460 6.129 1.00 98.31 83 ILE A N 1
ATOM 641 C CA . ILE A 1 83 ? -8.360 -1.884 5.258 1.00 98.31 83 ILE A CA 1
ATOM 642 C C . ILE A 1 83 ? -8.727 -2.183 3.803 1.00 98.31 83 ILE A C 1
ATOM 644 O O . ILE A 1 83 ? -8.926 -3.334 3.423 1.00 98.31 83 ILE A O 1
ATOM 648 N N . VAL A 1 84 ? -8.798 -1.140 2.977 1.00 98.50 84 VAL A N 1
ATOM 649 C CA . VAL A 1 84 ? -8.988 -1.233 1.527 1.00 98.50 84 VAL A CA 1
ATOM 650 C C . VAL A 1 84 ? -7.699 -0.806 0.843 1.00 98.50 84 VAL A C 1
ATOM 652 O O . VAL A 1 84 ? -7.267 0.340 0.978 1.00 98.50 84 VAL A O 1
ATOM 655 N N . ILE A 1 85 ? -7.113 -1.709 0.064 1.00 98.69 85 ILE A N 1
ATOM 656 C CA . ILE A 1 85 ? -5.945 -1.409 -0.762 1.00 98.69 85 ILE A CA 1
ATOM 657 C C . ILE A 1 85 ? -6.426 -1.136 -2.187 1.00 98.69 85 ILE A C 1
ATOM 659 O O . ILE A 1 85 ? -7.185 -1.910 -2.765 1.00 98.69 85 ILE A O 1
ATOM 663 N N . SER A 1 86 ? -6.006 -0.008 -2.746 1.00 98.62 86 SER A N 1
ATOM 664 C CA . SER A 1 86 ? -6.341 0.433 -4.103 1.00 98.62 86 SER A CA 1
ATOM 665 C C . SER A 1 86 ? -5.108 1.036 -4.773 1.00 98.62 86 SER A C 1
ATOM 667 O O . SER A 1 86 ? -4.039 1.091 -4.169 1.00 98.62 86 SER A O 1
ATOM 669 N N . ALA A 1 87 ? -5.221 1.477 -6.022 1.00 98.62 87 ALA A N 1
ATOM 670 C CA . ALA A 1 87 ? -4.082 1.973 -6.782 1.00 98.62 87 ALA A CA 1
ATOM 671 C C . ALA A 1 87 ? -4.463 3.165 -7.659 1.00 98.62 87 ALA A C 1
ATOM 673 O O . ALA A 1 87 ? -5.578 3.236 -8.179 1.00 98.62 87 ALA A O 1
ATOM 674 N N . LYS A 1 88 ? -3.514 4.082 -7.861 1.00 98.38 88 LYS A N 1
ATOM 675 C CA . LYS A 1 88 ? -3.588 5.083 -8.928 1.00 98.38 88 LYS A CA 1
ATOM 676 C C . LYS A 1 88 ? -3.120 4.480 -10.249 1.00 98.38 88 LYS A C 1
ATOM 678 O O . LYS A 1 88 ? -2.151 3.721 -10.297 1.00 98.38 88 LYS A O 1
ATOM 683 N N . GLY A 1 89 ? -3.739 4.936 -11.333 1.00 97.12 89 GLY A N 1
ATOM 684 C CA . GLY A 1 89 ? -3.370 4.560 -12.694 1.00 97.12 89 GLY A CA 1
ATOM 685 C C . GLY A 1 89 ? -4.206 3.405 -13.255 1.00 97.12 89 GLY A C 1
ATOM 686 O O . GLY A 1 89 ? -5.213 3.022 -12.667 1.00 97.12 89 GLY A O 1
ATOM 687 N N . PRO A 1 90 ? -3.818 2.878 -14.427 1.00 96.62 90 PRO A N 1
ATOM 688 C CA . PRO A 1 90 ? -4.663 1.980 -15.218 1.00 96.62 90 PRO A CA 1
ATOM 689 C C . PRO A 1 90 ? -4.700 0.534 -14.706 1.00 96.62 90 PRO A C 1
ATOM 691 O O . PRO A 1 90 ? -5.490 -0.264 -15.197 1.00 96.62 90 PRO A O 1
ATOM 694 N N . VAL A 1 91 ? -3.821 0.172 -13.769 1.00 98.25 91 VAL A N 1
ATOM 695 C CA . VAL A 1 91 ? -3.694 -1.184 -13.222 1.00 98.25 91 VAL A CA 1
ATOM 696 C C . VAL A 1 91 ? -3.447 -1.115 -11.720 1.00 98.25 91 VAL A C 1
ATOM 698 O O . VAL A 1 91 ? -2.919 -0.118 -11.227 1.00 98.25 91 VAL A O 1
ATOM 701 N N . PHE A 1 92 ? -3.786 -2.188 -11.002 1.00 98.56 92 PHE A N 1
ATOM 702 C CA . PHE A 1 92 ? -3.491 -2.296 -9.574 1.00 98.56 92 PHE A CA 1
ATOM 703 C C . PHE A 1 92 ? -1.979 -2.333 -9.324 1.00 98.56 92 PHE A C 1
ATOM 705 O O . PHE A 1 92 ? -1.423 -1.392 -8.765 1.00 98.56 92 PHE A O 1
ATOM 712 N N . SER A 1 93 ? -1.316 -3.386 -9.807 1.00 98.31 93 SER A N 1
ATOM 713 C CA . SER A 1 93 ? 0.134 -3.567 -9.764 1.00 98.31 93 SER A CA 1
ATOM 714 C C . SER A 1 93 ? 0.594 -4.443 -10.930 1.00 98.31 93 SER A C 1
ATOM 716 O O . SER A 1 93 ? -0.154 -5.306 -11.391 1.00 98.31 93 SER A O 1
ATOM 718 N N . SER A 1 94 ? 1.826 -4.242 -11.395 1.00 97.25 94 SER A N 1
ATOM 719 C CA . SER A 1 94 ? 2.509 -5.138 -12.334 1.00 97.25 94 SER A CA 1
ATOM 720 C C . SER A 1 94 ? 3.204 -6.338 -11.670 1.00 97.25 94 SER A C 1
ATOM 722 O O . SER A 1 94 ? 3.891 -7.075 -12.370 1.00 97.25 94 SER A O 1
ATOM 724 N N . GLY A 1 95 ? 3.053 -6.536 -10.354 1.00 96.19 95 GLY A N 1
ATOM 725 C CA . GLY A 1 95 ? 3.742 -7.587 -9.593 1.00 96.19 95 GLY A CA 1
ATOM 726 C C . GLY A 1 95 ? 5.095 -7.133 -9.034 1.00 96.19 95 GLY A C 1
ATOM 727 O O . GLY A 1 95 ? 5.362 -5.933 -8.972 1.00 96.19 95 GLY A O 1
ATOM 728 N N . HIS A 1 96 ? 5.928 -8.086 -8.602 1.00 94.00 96 HIS A N 1
ATOM 729 C CA . HIS A 1 96 ? 7.255 -7.822 -8.022 1.00 94.00 96 HIS A CA 1
ATOM 730 C C . HIS A 1 96 ? 8.154 -7.044 -8.998 1.00 94.00 96 HIS A C 1
ATOM 732 O O . HIS A 1 96 ? 8.098 -7.276 -10.211 1.00 94.00 96 HIS A O 1
ATOM 738 N N . ASP A 1 97 ? 8.975 -6.114 -8.495 1.00 92.56 97 ASP A N 1
ATOM 739 C CA . ASP A 1 97 ? 9.922 -5.396 -9.357 1.00 92.56 97 ASP A CA 1
ATOM 740 C C . ASP A 1 97 ? 11.044 -6.355 -9.790 1.00 92.56 97 ASP A C 1
ATOM 742 O O . ASP A 1 97 ? 11.946 -6.688 -9.026 1.00 92.56 97 ASP A O 1
ATOM 746 N N . LEU A 1 98 ? 10.995 -6.813 -11.044 1.00 89.19 98 LEU A N 1
ATOM 747 C CA . LEU A 1 98 ? 11.969 -7.764 -11.591 1.00 89.19 98 LEU A CA 1
ATOM 748 C C . LEU A 1 98 ? 13.411 -7.237 -11.567 1.00 89.19 98 LEU A C 1
ATOM 750 O O . LEU A 1 98 ? 14.342 -8.032 -11.656 1.00 89.19 98 LEU A O 1
ATOM 754 N N . LYS A 1 99 ? 13.617 -5.918 -11.455 1.00 87.00 99 LYS A N 1
ATOM 755 C CA . LYS A 1 99 ? 14.963 -5.342 -11.317 1.00 87.00 99 LYS A CA 1
ATOM 756 C C . LYS A 1 99 ? 15.607 -5.676 -9.976 1.00 87.00 99 LYS A C 1
ATOM 758 O O . LYS A 1 99 ? 16.828 -5.618 -9.879 1.00 87.00 99 LYS A O 1
ATOM 763 N N . GLU A 1 100 ? 14.798 -5.995 -8.972 1.00 86.31 100 GLU A N 1
ATOM 764 C CA . GLU A 1 100 ? 15.258 -6.358 -7.634 1.00 86.31 100 GLU A CA 1
ATOM 765 C C . GLU A 1 100 ? 15.493 -7.871 -7.521 1.00 86.31 100 GLU A C 1
ATOM 767 O O . GLU A 1 100 ? 16.306 -8.292 -6.709 1.00 86.31 100 GLU A O 1
ATOM 772 N N . LEU A 1 101 ? 14.920 -8.687 -8.420 1.00 76.31 101 LEU A N 1
ATOM 773 C CA . LEU A 1 101 ? 15.165 -10.136 -8.530 1.00 76.31 101 LEU A CA 1
ATOM 774 C C . LEU A 1 101 ? 16.569 -10.462 -9.080 1.00 76.31 101 LEU A C 1
ATOM 776 O O . LEU A 1 101 ? 16.725 -11.062 -10.146 1.00 76.31 101 LEU A O 1
ATOM 780 N N . THR A 1 102 ? 17.615 -10.053 -8.366 1.00 76.19 102 THR A N 1
ATOM 781 C CA . THR A 1 102 ? 19.017 -10.300 -8.725 1.00 76.19 102 THR A CA 1
ATOM 782 C C . THR A 1 102 ? 19.648 -11.307 -7.773 1.00 76.19 102 THR A C 1
ATOM 784 O O . THR A 1 102 ? 19.372 -11.322 -6.576 1.00 76.19 102 THR A O 1
ATOM 787 N N . SER A 1 103 ? 20.566 -12.134 -8.277 1.00 66.88 103 SER A N 1
ATOM 788 C CA . SER A 1 103 ? 21.272 -13.141 -7.469 1.00 66.88 103 SER A CA 1
ATOM 789 C C . SER A 1 103 ? 22.041 -12.550 -6.279 1.00 66.88 103 SER A C 1
ATOM 791 O O . SER A 1 103 ? 22.284 -13.253 -5.304 1.00 66.88 103 SER A O 1
ATOM 793 N N . SER A 1 104 ? 22.405 -11.266 -6.342 1.00 68.88 104 SER A N 1
ATOM 794 C CA . SER A 1 104 ? 23.061 -10.523 -5.261 1.00 68.88 104 SER A CA 1
ATOM 795 C C . SER A 1 104 ? 22.132 -10.102 -4.121 1.00 68.88 104 SER A C 1
ATOM 797 O O . SER A 1 104 ? 22.631 -9.819 -3.038 1.00 68.88 104 SER A O 1
ATOM 799 N N . GLN A 1 105 ? 20.817 -10.030 -4.350 1.00 62.50 105 GLN A N 1
ATOM 800 C CA . GLN A 1 105 ? 19.848 -9.530 -3.366 1.00 62.50 105 GLN A CA 1
ATOM 801 C C . GLN A 1 105 ? 19.147 -10.650 -2.577 1.00 62.50 105 GLN A C 1
ATOM 803 O O . GLN A 1 105 ? 18.430 -10.352 -1.636 1.00 62.50 105 GLN A O 1
ATOM 808 N N . GLY A 1 106 ? 19.471 -11.924 -2.846 1.00 56.34 106 GLY A N 1
ATOM 809 C CA . GLY A 1 106 ? 19.149 -13.067 -1.981 1.00 56.34 106 GLY A CA 1
ATOM 810 C C . GLY A 1 106 ? 17.674 -13.492 -1.982 1.00 56.34 106 GLY A C 1
ATOM 811 O O . GLY A 1 106 ? 16.762 -12.688 -2.104 1.00 56.34 106 GLY A O 1
ATOM 812 N N . ARG A 1 107 ? 17.417 -14.796 -1.800 1.00 61.00 107 ARG A N 1
ATOM 813 C CA . ARG A 1 107 ? 16.048 -15.356 -1.738 1.00 61.00 107 ARG A CA 1
ATOM 814 C C . ARG A 1 107 ? 15.202 -14.807 -0.586 1.00 61.00 107 ARG A C 1
ATOM 816 O O . ARG A 1 107 ? 13.993 -14.953 -0.628 1.00 61.00 107 ARG A O 1
ATOM 823 N N . GLU A 1 108 ? 15.817 -14.221 0.438 1.00 62.66 108 GLU A N 1
ATOM 824 C CA . GLU A 1 108 ? 15.092 -13.737 1.619 1.00 62.66 108 GLU A CA 1
ATOM 825 C C . GLU A 1 108 ? 14.262 -12.474 1.353 1.00 62.66 108 GLU A C 1
ATOM 827 O O . GLU A 1 108 ? 13.355 -12.165 2.120 1.00 62.66 108 GLU A O 1
ATOM 832 N N . HIS A 1 109 ? 14.539 -11.770 0.252 1.00 57.25 109 HIS A N 1
ATOM 833 C CA . HIS A 1 109 ? 13.835 -10.550 -0.143 1.00 57.25 109 HIS A CA 1
ATOM 834 C C . HIS A 1 109 ? 12.803 -10.774 -1.270 1.00 57.25 109 HIS A C 1
ATOM 836 O O . HIS A 1 109 ? 12.246 -9.798 -1.779 1.00 57.25 109 HIS A O 1
ATOM 842 N N . HIS A 1 110 ? 12.550 -12.029 -1.673 1.00 57.44 110 HIS A N 1
ATOM 843 C CA . HIS A 1 110 ? 11.767 -12.388 -2.866 1.00 57.44 110 HIS A CA 1
ATOM 844 C C . HIS A 1 110 ? 10.586 -13.313 -2.576 1.00 57.44 110 HIS A C 1
ATOM 846 O O . HIS A 1 110 ? 10.785 -14.342 -1.894 1.00 57.44 110 HIS A O 1
#

InterPro domains:
  IPR029045 ClpP/crotonase-like domain superfamily [SSF52096] (27-105)
  IPR045004 Enoyl-CoA hydratase/isomerase domain [PF16113] (45-107)
  IPR052377 Mitochondrial enoyl-CoA hydratase domain-containing protein [PTHR43602] (29-110)

Foldseek 3Di:
DDDDDDDDDDDPDDDDDPPPPPPVPPPPPPPPDDQQWDWDDDQQEIEIEGEDVVQQSAPEPSNVVSVVCRCPVCVVPPSNDYYHYYYPYDHGHPYHDVVCVDPVNDPVSD

Radius of gyration: 29.02 Å; chains: 1; bounding box: 43×87×33 Å

pLDDT: mean 79.51, std 22.57, range [35.84, 98.81]

Sequence (110 aa):
MARSLLCRGVGVFQLSRAVPQLSAARYCSHTEPEPLTVRQQSSGIRRIILNNPKKRNALSLSMLESLRENILTDADCDDLRVIVISAKGPVFSSGHDLKELTSSQGREHH

Organism: NCBI:txid60296

Secondary structure (DSSP, 8-state):
-------------------------------PPPPSEEEEEETTEEEEEE--GGGTT-B-HHHHHHHHHHHHTTTT-TT--EEEEEESSSSS---B-TTT--TTT-GGG-